Protein AF-A0A0C9VH30-F1 (afdb_monomer)

Structure (mmCIF, N/CA/C/O backbone):
data_AF-A0A0C9VH30-F1
#
_entry.id   AF-A0A0C9VH30-F1
#
loop_
_atom_site.group_PDB
_atom_site.id
_atom_site.type_symbol
_atom_site.label_atom_id
_atom_site.label_alt_id
_atom_site.label_comp_id
_atom_site.label_asym_id
_atom_site.label_entity_id
_atom_site.label_seq_id
_atom_site.pdbx_PDB_ins_code
_atom_site.Cartn_x
_atom_site.Cartn_y
_atom_site.Cartn_z
_atom_site.occupancy
_atom_site.B_iso_or_equiv
_atom_site.auth_seq_id
_atom_site.auth_comp_id
_atom_site.auth_asym_id
_atom_site.auth_atom_id
_atom_site.pdbx_PDB_model_num
ATOM 1 N N . MET A 1 1 ? 19.431 3.770 -2.689 1.00 35.69 1 MET A N 1
ATOM 2 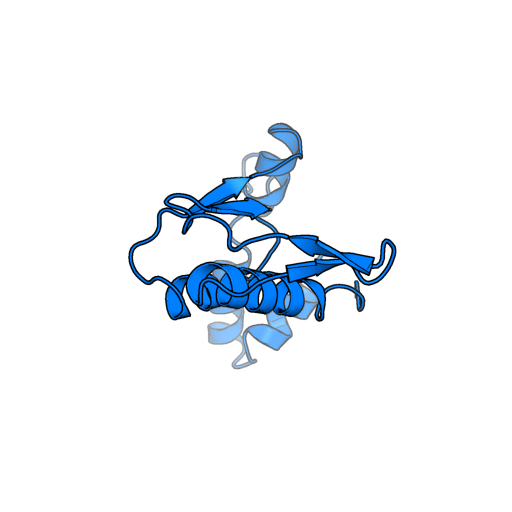C CA . MET A 1 1 ? 19.157 3.120 -1.386 1.00 35.69 1 MET A CA 1
ATOM 3 C C . MET A 1 1 ? 18.481 4.124 -0.465 1.00 35.69 1 MET A C 1
ATOM 5 O O . MET A 1 1 ? 19.148 5.017 0.031 1.00 35.69 1 MET A O 1
ATOM 9 N N . LEU A 1 2 ? 17.174 3.987 -0.237 1.00 32.28 2 LEU A N 1
ATOM 10 C CA . LEU A 1 2 ? 16.557 4.400 1.024 1.00 32.28 2 LEU A CA 1
ATOM 11 C C . LEU A 1 2 ? 16.408 3.118 1.847 1.00 32.28 2 LEU A C 1
ATOM 13 O O . LEU A 1 2 ? 15.387 2.439 1.788 1.00 32.28 2 LEU A O 1
ATOM 17 N N . GLU A 1 3 ? 17.464 2.745 2.569 1.00 30.95 3 GLU A N 1
ATOM 18 C CA . GLU A 1 3 ? 17.501 1.556 3.440 1.00 30.95 3 GLU A CA 1
ATOM 19 C C . GLU A 1 3 ? 16.593 1.669 4.686 1.00 30.95 3 GLU A C 1
ATOM 21 O O . GLU A 1 3 ? 16.586 0.783 5.532 1.00 30.95 3 GLU A O 1
ATOM 26 N N . GLY A 1 4 ? 15.759 2.711 4.794 1.00 30.88 4 GLY A N 1
ATOM 27 C CA . GLY A 1 4 ? 14.788 2.874 5.885 1.00 30.88 4 GLY A CA 1
ATOM 28 C C . GLY A 1 4 ? 13.400 2.262 5.638 1.00 30.88 4 GLY A C 1
ATOM 29 O O . GLY A 1 4 ? 12.584 2.215 6.556 1.00 30.88 4 GLY A O 1
ATOM 30 N N . ALA A 1 5 ? 13.091 1.805 4.419 1.00 39.38 5 ALA A N 1
ATOM 31 C CA . ALA A 1 5 ? 11.712 1.492 4.021 1.00 39.38 5 ALA A CA 1
ATOM 32 C C . ALA A 1 5 ? 11.291 0.019 4.186 1.00 39.38 5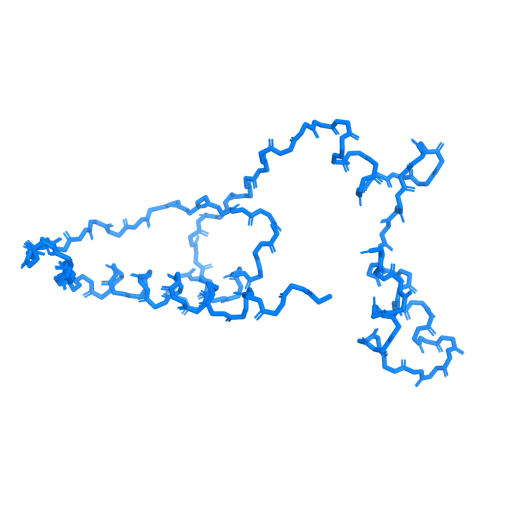 ALA A C 1
ATOM 34 O O . ALA A 1 5 ? 10.121 -0.295 3.998 1.00 39.38 5 ALA A O 1
ATOM 35 N N . THR A 1 6 ? 12.185 -0.901 4.559 1.00 47.22 6 THR A N 1
ATOM 36 C CA . THR A 1 6 ? 11.839 -2.334 4.684 1.00 47.22 6 THR A CA 1
ATOM 37 C C . THR A 1 6 ? 11.013 -2.654 5.937 1.00 47.22 6 THR A C 1
ATOM 39 O O . THR A 1 6 ? 10.293 -3.651 5.961 1.00 47.22 6 THR A O 1
ATOM 42 N N . GLY A 1 7 ? 11.057 -1.800 6.968 1.00 57.41 7 GLY A N 1
ATOM 43 C CA . GLY A 1 7 ? 10.292 -1.979 8.209 1.00 57.41 7 GLY A CA 1
ATOM 44 C C . GLY A 1 7 ? 8.869 -1.409 8.180 1.00 57.41 7 GLY A C 1
ATOM 45 O O . GLY A 1 7 ? 7.979 -1.961 8.830 1.00 57.41 7 GLY A O 1
ATOM 46 N N . MET A 1 8 ? 8.633 -0.333 7.418 1.00 60.53 8 MET A N 1
ATOM 47 C CA . MET A 1 8 ? 7.343 0.376 7.416 1.00 60.53 8 MET A CA 1
ATOM 48 C C . MET A 1 8 ? 6.179 -0.471 6.874 1.00 60.53 8 MET A C 1
ATOM 50 O O . MET A 1 8 ? 5.154 -0.538 7.557 1.00 60.53 8 MET A O 1
ATOM 54 N N . PRO A 1 9 ? 6.318 -1.191 5.738 1.00 75.88 9 PRO A N 1
ATOM 55 C CA . PRO A 1 9 ? 5.287 -2.108 5.259 1.00 75.88 9 PRO A CA 1
ATOM 56 C C . PRO A 1 9 ? 4.918 -3.148 6.316 1.00 75.88 9 PRO A C 1
ATOM 58 O O . PRO A 1 9 ? 3.745 -3.364 6.595 1.00 75.88 9 PRO A O 1
ATOM 61 N N . LYS A 1 10 ? 5.916 -3.740 6.981 1.00 81.81 10 LYS A N 1
ATOM 62 C CA . LYS A 1 10 ? 5.693 -4.783 7.987 1.00 81.81 10 LYS A CA 1
ATOM 63 C C . LYS A 1 10 ? 4.951 -4.260 9.217 1.00 81.81 10 LYS A C 1
ATOM 65 O O . LYS A 1 10 ? 4.033 -4.918 9.692 1.00 81.81 10 LYS A O 1
ATOM 70 N N . ALA A 1 11 ? 5.326 -3.088 9.727 1.00 83.69 11 ALA A N 1
ATOM 71 C CA . ALA A 1 11 ? 4.647 -2.485 10.873 1.00 83.69 11 ALA A CA 1
ATOM 72 C C . ALA A 1 11 ? 3.174 -2.173 10.562 1.00 83.69 11 ALA A C 1
ATOM 74 O O . ALA A 1 11 ? 2.308 -2.442 11.393 1.00 83.69 11 ALA A O 1
ATOM 75 N N . LEU A 1 12 ? 2.891 -1.670 9.355 1.00 85.19 12 LEU A N 1
ATOM 76 C CA . LEU A 1 12 ? 1.530 -1.390 8.900 1.00 85.19 12 LEU A CA 1
ATOM 77 C C . LEU A 1 12 ? 0.701 -2.671 8.784 1.00 85.19 12 LEU A C 1
ATOM 79 O O . LEU A 1 12 ? -0.413 -2.716 9.299 1.00 85.19 12 LEU A O 1
ATOM 83 N N . ILE A 1 13 ? 1.251 -3.717 8.161 1.00 90.00 13 ILE A N 1
ATOM 84 C CA . ILE A 1 13 ? 0.573 -5.014 8.036 1.00 90.00 13 ILE A CA 1
ATOM 85 C C . ILE A 1 13 ? 0.291 -5.618 9.413 1.00 90.00 13 ILE A C 1
ATOM 87 O O . ILE A 1 13 ? -0.844 -5.995 9.683 1.00 90.00 13 ILE A O 1
ATOM 91 N N . ASN A 1 14 ? 1.269 -5.622 10.321 1.00 89.06 14 ASN A N 1
ATOM 92 C CA . ASN A 1 14 ? 1.071 -6.126 11.682 1.00 89.06 14 ASN A CA 1
ATOM 93 C C . ASN A 1 14 ? -0.025 -5.350 12.428 1.00 89.06 14 ASN A C 1
ATOM 95 O O . ASN A 1 14 ? -0.847 -5.937 13.125 1.00 89.06 14 ASN A O 1
ATOM 99 N N . PHE A 1 15 ? -0.043 -4.023 12.288 1.00 88.50 15 PHE A N 1
ATOM 100 C CA . PHE A 1 15 ? -1.066 -3.202 12.924 1.00 88.50 15 PHE A CA 1
ATOM 101 C C . PHE A 1 15 ? -2.457 -3.469 12.337 1.00 88.50 15 PHE A C 1
ATOM 103 O O . PHE A 1 15 ? -3.433 -3.582 13.080 1.00 88.50 15 PHE A O 1
ATOM 110 N N . LEU A 1 16 ? -2.546 -3.636 11.015 1.00 91.56 16 LEU A N 1
ATOM 111 C CA . LEU A 1 16 ? -3.781 -4.022 10.343 1.00 91.56 16 LEU A CA 1
ATOM 112 C C . LEU A 1 16 ? -4.273 -5.393 10.827 1.00 91.56 16 LEU A C 1
ATOM 114 O O . LEU A 1 16 ? -5.460 -5.535 11.113 1.00 91.56 16 LEU A O 1
ATOM 118 N N . GLU A 1 17 ? -3.383 -6.376 10.993 1.00 92.31 17 GLU A N 1
ATOM 119 C CA . GLU A 1 17 ? -3.739 -7.673 11.579 1.00 92.31 17 GLU A CA 1
ATOM 120 C C . GLU A 1 17 ? -4.358 -7.522 12.970 1.00 92.31 17 GLU A C 1
ATOM 122 O O . GLU A 1 17 ? -5.399 -8.123 13.231 1.00 92.31 17 GLU A O 1
ATOM 127 N N . SER A 1 18 ? -3.770 -6.700 13.846 1.00 91.44 18 SER A N 1
ATOM 128 C CA . SER A 1 18 ? -4.326 -6.443 15.182 1.00 91.44 18 SER A CA 1
ATOM 129 C C . SER A 1 18 ? -5.728 -5.833 15.124 1.00 91.44 18 SER A C 1
ATOM 131 O O . SER A 1 18 ? -6.606 -6.235 15.888 1.00 91.44 18 SER A O 1
ATOM 133 N N . ILE A 1 19 ? -5.987 -4.919 14.180 1.00 92.88 19 ILE A N 1
ATOM 134 C CA . ILE A 1 19 ? -7.340 -4.383 13.961 1.00 92.88 19 ILE A CA 1
ATOM 135 C C . ILE A 1 19 ? -8.296 -5.510 13.542 1.00 92.88 19 ILE A C 1
ATOM 137 O O . ILE A 1 19 ? -9.390 -5.633 14.091 1.00 92.88 19 ILE A O 1
ATOM 141 N N . TYR A 1 20 ? -7.900 -6.382 12.613 1.00 93.31 20 TYR A N 1
ATOM 142 C CA . TYR A 1 20 ? -8.752 -7.485 12.147 1.00 93.31 20 TYR A CA 1
ATOM 143 C C . TYR A 1 20 ? -9.010 -8.561 13.205 1.00 93.31 20 TYR A C 1
ATOM 145 O O . TYR A 1 20 ? -10.115 -9.113 13.250 1.00 93.31 20 TYR A O 1
ATOM 153 N N . ARG A 1 21 ? -8.030 -8.826 14.074 1.00 93.75 21 ARG A N 1
ATOM 154 C CA . ARG A 1 21 ? -8.169 -9.698 15.251 1.00 93.75 21 ARG A CA 1
ATOM 155 C C . ARG A 1 21 ? -9.038 -9.079 16.348 1.00 93.75 21 ARG A C 1
ATOM 157 O O . ARG A 1 21 ? -9.481 -9.810 17.226 1.00 93.75 21 ARG A O 1
ATOM 164 N N . GLN A 1 22 ? -9.355 -7.783 16.238 1.00 94.44 22 GLN A N 1
ATOM 165 C CA . GLN A 1 22 ? -10.068 -7.004 17.254 1.00 94.44 22 GLN A CA 1
ATOM 166 C C . GLN A 1 22 ? -9.293 -6.961 18.578 1.00 94.44 22 GLN A C 1
ATOM 168 O O . GLN A 1 22 ? -9.868 -7.063 19.661 1.00 94.44 22 GLN A O 1
ATOM 173 N N . ASP A 1 23 ? -7.975 -6.795 18.482 1.00 93.12 23 ASP A N 1
ATOM 174 C CA . ASP A 1 23 ? -7.105 -6.680 19.643 1.00 93.12 23 ASP A CA 1
ATOM 175 C C . ASP A 1 23 ? -7.210 -5.287 20.282 1.00 93.12 23 ASP A C 1
ATOM 177 O O . ASP A 1 23 ? -7.448 -4.272 19.622 1.00 93.12 23 ASP A O 1
ATOM 181 N N . ASN A 1 24 ? -6.947 -5.224 21.587 1.00 92.75 24 ASN A N 1
ATOM 182 C CA . ASN A 1 24 ? -6.665 -3.962 22.261 1.00 92.75 24 ASN A CA 1
ATOM 183 C C . ASN A 1 24 ? -5.272 -3.457 21.866 1.00 92.75 24 ASN A C 1
ATOM 185 O O . ASN A 1 24 ? -4.296 -4.205 21.914 1.00 92.75 24 ASN A O 1
ATOM 189 N N . VAL A 1 25 ? -5.152 -2.164 21.564 1.00 88.69 25 VAL A N 1
ATOM 190 C CA . VAL A 1 25 ? -3.874 -1.552 21.167 1.00 88.69 25 VAL A CA 1
ATOM 191 C C . VAL A 1 25 ? -3.354 -0.666 22.291 1.00 88.69 25 VAL A C 1
ATOM 193 O O . VAL A 1 25 ? -4.034 0.265 22.719 1.00 88.69 25 VAL A O 1
ATOM 196 N N . LYS A 1 26 ? -2.125 -0.904 22.759 1.00 89.38 26 LYS A N 1
ATOM 197 C CA . LYS A 1 26 ? -1.477 -0.061 23.774 1.00 89.38 26 LYS A CA 1
ATOM 198 C C . LYS A 1 26 ? -0.502 0.920 23.130 1.00 89.38 26 LYS A C 1
ATOM 200 O O . LYS A 1 26 ? 0.456 0.513 22.479 1.00 89.38 26 LYS A O 1
ATOM 205 N N . CYS A 1 27 ? -0.699 2.215 23.367 1.00 87.50 27 CYS A N 1
ATOM 206 C CA . CYS A 1 27 ? 0.306 3.215 23.030 1.00 87.50 27 CYS A CA 1
ATOM 207 C C . CYS A 1 27 ? 1.471 3.109 24.014 1.00 87.50 27 CYS A C 1
ATOM 209 O O . CYS A 1 27 ? 1.300 3.310 25.216 1.00 87.50 27 CYS A O 1
ATOM 211 N N . LEU A 1 28 ? 2.662 2.805 23.498 1.00 88.94 28 LEU A N 1
ATOM 212 C CA . LEU A 1 28 ? 3.862 2.646 24.322 1.00 88.94 28 LEU A CA 1
ATOM 213 C C . LEU A 1 28 ? 4.327 3.968 24.949 1.00 88.94 28 LEU A C 1
ATOM 215 O O . LEU A 1 28 ? 4.905 3.946 26.028 1.00 88.94 28 LEU A O 1
ATOM 219 N N . VAL A 1 29 ? 4.039 5.106 24.308 1.00 93.56 29 VAL A N 1
ATOM 220 C CA . VAL A 1 29 ? 4.446 6.435 24.791 1.00 93.56 29 VAL A CA 1
ATOM 221 C C . VAL A 1 29 ? 3.549 6.916 25.932 1.00 93.56 29 VAL A C 1
ATOM 223 O O . VAL A 1 29 ? 4.046 7.342 26.967 1.00 93.56 29 VAL A O 1
ATOM 226 N N . SER A 1 30 ? 2.224 6.846 25.766 1.00 95.56 30 SER A N 1
ATOM 227 C CA . SER A 1 30 ? 1.274 7.350 26.771 1.00 95.56 30 SER A CA 1
ATOM 228 C C . SER A 1 30 ? 0.804 6.291 27.769 1.00 95.56 30 SER A C 1
ATOM 230 O O . SER A 1 30 ? 0.112 6.617 28.729 1.00 95.56 30 SER A O 1
ATOM 232 N N . GLY A 1 31 ? 1.091 5.011 27.519 1.00 95.12 31 GLY A N 1
ATOM 233 C CA . GLY A 1 31 ? 0.579 3.880 28.295 1.00 95.12 31 GLY A CA 1
ATOM 234 C C . GLY A 1 31 ? -0.914 3.592 28.090 1.00 95.12 31 GLY A C 1
ATOM 235 O O . GLY A 1 31 ? -1.407 2.578 28.590 1.00 95.12 31 GLY A O 1
ATOM 236 N N . LYS A 1 32 ? -1.638 4.442 27.348 1.00 95.69 32 LYS A N 1
ATOM 237 C CA . LYS A 1 32 ? -3.079 4.303 27.121 1.00 95.69 32 LYS A CA 1
ATOM 238 C C . LYS A 1 32 ? -3.376 3.055 26.295 1.00 95.69 32 LYS A C 1
ATOM 240 O O . LYS A 1 32 ? -2.738 2.814 25.272 1.00 95.69 32 LYS A O 1
ATOM 245 N N . THR A 1 33 ? -4.386 2.304 26.726 1.00 94.56 33 THR A N 1
ATOM 246 C CA . THR A 1 33 ? -4.931 1.174 25.969 1.00 94.56 33 THR A CA 1
ATOM 247 C C . THR A 1 33 ? -6.205 1.617 25.263 1.00 94.56 33 THR A C 1
ATOM 249 O O . THR A 1 33 ? -7.107 2.177 25.887 1.00 94.56 33 THR A O 1
ATOM 252 N N . PHE A 1 34 ? -6.250 1.408 23.956 1.00 90.94 34 PHE A N 1
ATOM 253 C CA . PHE A 1 34 ? -7.401 1.659 23.107 1.00 90.94 34 PHE A CA 1
ATOM 254 C C . PHE A 1 34 ? -8.193 0.365 22.949 1.00 90.94 34 PHE A C 1
ATOM 256 O O .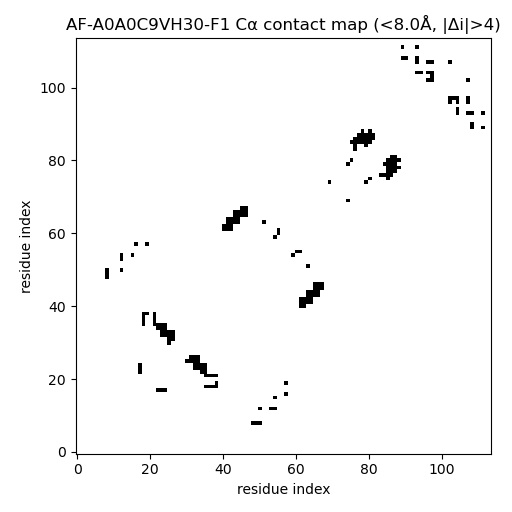 PHE A 1 34 ? -7.604 -0.705 22.783 1.00 90.94 34 PHE A O 1
ATOM 263 N N . GLN A 1 35 ? -9.518 0.493 23.013 1.00 94.44 35 GLN A N 1
ATOM 264 C CA . GLN A 1 35 ? -10.440 -0.599 22.709 1.00 94.44 35 GLN A CA 1
ATOM 265 C C . GLN A 1 35 ? -10.314 -1.011 21.236 1.00 94.44 35 GLN A C 1
ATOM 267 O O . GLN A 1 35 ? -9.823 -0.204 20.434 1.00 94.44 35 GLN A O 1
ATOM 272 N N . PRO A 1 36 ? -10.774 -2.218 20.866 1.00 93.75 36 PRO A N 1
ATOM 273 C CA . PRO A 1 36 ? -10.680 -2.697 19.499 1.00 93.75 36 PRO A CA 1
ATOM 274 C C . PRO A 1 36 ? -11.366 -1.736 18.535 1.00 93.75 36 PRO A C 1
ATOM 276 O O . PRO A 1 36 ? -12.452 -1.216 18.807 1.00 93.75 36 PRO A O 1
ATOM 279 N N . TRP A 1 37 ? -10.714 -1.477 17.409 1.00 90.50 37 TRP A N 1
ATOM 280 C CA . TRP A 1 37 ? -11.286 -0.637 16.365 1.00 90.50 37 TRP A CA 1
ATOM 281 C C . TRP A 1 37 ? -12.182 -1.458 15.446 1.00 90.50 37 TRP A C 1
ATOM 283 O O . TRP A 1 37 ? -11.881 -2.627 15.204 1.00 90.50 37 TRP A O 1
ATOM 293 N N . PRO A 1 38 ? -13.248 -0.866 14.881 1.00 92.31 38 PRO A N 1
ATOM 294 C CA . PRO A 1 38 ? -14.043 -1.537 13.865 1.00 92.31 38 PRO A CA 1
ATOM 295 C C . PRO A 1 38 ? -13.166 -2.012 12.706 1.00 92.31 38 PRO A C 1
ATOM 297 O O . PRO A 1 38 ? -12.219 -1.328 12.308 1.00 92.31 38 PRO A O 1
ATOM 300 N N . LYS A 1 39 ? -13.503 -3.173 12.141 1.00 94.00 39 LYS A N 1
ATOM 301 C CA . LYS A 1 39 ? -12.835 -3.653 10.930 1.00 94.00 39 LYS A CA 1
ATOM 302 C C . LYS A 1 39 ? -13.025 -2.627 9.806 1.00 94.00 39 LYS A C 1
ATOM 304 O O . LYS A 1 39 ? -14.155 -2.173 9.597 1.00 94.00 39 LYS A O 1
ATOM 309 N N . PRO A 1 40 ? -11.955 -2.246 9.094 1.00 94.06 40 PRO A N 1
ATOM 310 C CA . PRO A 1 40 ? -12.070 -1.305 7.994 1.00 94.06 40 PRO A CA 1
ATOM 311 C C . PRO A 1 40 ? -12.860 -1.938 6.844 1.00 94.06 40 PRO A C 1
ATOM 313 O O . PRO A 1 40 ? -12.752 -3.131 6.591 1.00 94.06 40 PRO A O 1
ATOM 316 N N . ASN A 1 41 ? -13.623 -1.123 6.121 1.00 95.44 41 ASN A N 1
ATOM 317 C CA . ASN A 1 41 ? -14.268 -1.500 4.856 1.00 95.44 41 ASN A CA 1
ATOM 318 C C . ASN A 1 41 ? -13.517 -0.948 3.626 1.00 95.44 41 ASN A C 1
ATOM 320 O O . ASN A 1 41 ? -13.856 -1.260 2.485 1.00 95.44 41 ASN A O 1
ATOM 324 N N . LEU A 1 42 ? -12.499 -0.120 3.869 1.00 95.88 42 LEU A N 1
ATOM 325 C CA . LEU A 1 42 ? -11.693 0.577 2.882 1.00 95.88 42 LEU A CA 1
ATOM 326 C C . LEU A 1 42 ? -10.297 0.816 3.464 1.00 95.88 42 LEU A C 1
ATOM 328 O O . LEU A 1 42 ? -10.167 1.228 4.617 1.00 95.88 42 LEU A O 1
ATOM 332 N N . ILE A 1 43 ? -9.263 0.608 2.653 1.00 94.25 43 ILE A N 1
ATOM 333 C CA . ILE A 1 43 ? -7.888 1.000 2.968 1.00 94.25 43 ILE A CA 1
ATOM 334 C C . ILE A 1 43 ? -7.421 2.030 1.944 1.00 94.25 43 ILE A C 1
ATOM 336 O O . ILE A 1 43 ? -7.550 1.819 0.740 1.00 94.25 43 ILE A O 1
ATOM 340 N N . ILE A 1 44 ? -6.857 3.133 2.429 1.00 95.06 44 ILE A N 1
ATOM 341 C CA . ILE A 1 44 ? -6.189 4.144 1.608 1.00 95.06 44 ILE A CA 1
ATOM 342 C C . ILE A 1 44 ? -4.692 4.015 1.880 1.00 95.06 44 ILE A C 1
ATOM 344 O O . ILE A 1 44 ? -4.266 4.141 3.027 1.00 95.06 44 ILE A O 1
ATOM 348 N N . SER A 1 45 ? -3.906 3.729 0.845 1.00 91.50 45 SER A N 1
ATOM 349 C CA . SER A 1 45 ? -2.457 3.534 0.956 1.00 91.50 45 SER A CA 1
ATOM 350 C C . SER A 1 45 ? -1.709 4.481 0.049 1.00 91.50 45 SER A C 1
ATOM 352 O O . SER A 1 45 ? -2.126 4.703 -1.080 1.00 91.50 45 SER A O 1
ATOM 354 N N . ASP A 1 46 ? -0.550 4.942 0.500 1.00 89.38 46 ASP A N 1
ATOM 355 C CA . ASP A 1 46 ? 0.412 5.586 -0.383 1.00 89.38 46 ASP A CA 1
ATOM 356 C C . ASP A 1 46 ? 0.804 4.643 -1.543 1.00 89.38 46 ASP A C 1
ATOM 358 O O . ASP A 1 46 ? 1.038 3.448 -1.322 1.00 89.38 46 ASP A O 1
A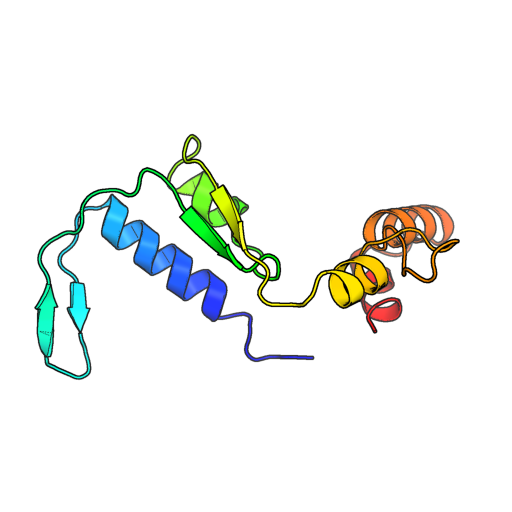TOM 362 N N . ILE A 1 47 ? 0.827 5.168 -2.774 1.00 86.94 47 ILE A N 1
ATOM 363 C CA . ILE A 1 47 ? 1.125 4.400 -3.996 1.00 86.94 47 ILE A CA 1
ATOM 364 C C . ILE A 1 47 ? 2.562 3.866 -4.058 1.00 86.94 47 ILE A C 1
ATOM 366 O O . ILE A 1 47 ? 2.837 2.957 -4.838 1.00 86.94 47 ILE A O 1
ATOM 370 N N . PHE A 1 48 ? 3.477 4.400 -3.250 1.00 84.06 48 PHE A N 1
ATOM 371 C CA . PHE A 1 48 ? 4.867 3.953 -3.196 1.00 84.06 48 PHE A CA 1
ATOM 372 C C . PHE A 1 48 ? 5.092 2.773 -2.241 1.00 84.06 48 PHE A C 1
ATOM 374 O O . PHE A 1 48 ? 6.209 2.259 -2.151 1.00 84.06 48 PHE A O 1
ATOM 381 N N . LEU A 1 49 ? 4.058 2.327 -1.519 1.00 85.88 49 LEU A N 1
ATOM 382 C CA . LEU A 1 49 ? 4.151 1.204 -0.590 1.00 85.88 49 LEU A CA 1
ATOM 383 C C . LEU A 1 49 ? 3.767 -0.120 -1.261 1.00 85.88 49 LEU A C 1
ATOM 385 O O . LEU A 1 49 ? 2.631 -0.317 -1.693 1.00 85.88 49 LEU A O 1
ATOM 389 N N . ASP A 1 50 ? 4.685 -1.087 -1.238 1.00 85.50 50 ASP A N 1
ATOM 390 C CA . ASP A 1 50 ? 4.402 -2.473 -1.631 1.00 85.50 50 ASP A CA 1
ATOM 391 C C . ASP A 1 50 ? 3.707 -3.234 -0.487 1.00 85.50 50 ASP A C 1
ATOM 393 O O . ASP A 1 50 ? 4.314 -4.024 0.237 1.00 85.50 50 ASP A O 1
ATOM 397 N N . ILE A 1 51 ? 2.424 -2.926 -0.263 1.00 89.06 51 ILE A N 1
ATOM 398 C CA . ILE A 1 51 ? 1.618 -3.517 0.824 1.00 89.06 51 ILE A CA 1
ATOM 399 C C . ILE A 1 51 ? 0.372 -4.262 0.343 1.00 89.06 51 ILE A C 1
ATOM 401 O O . ILE A 1 51 ? -0.295 -4.921 1.140 1.00 89.06 51 ILE A O 1
ATOM 405 N N . ILE A 1 52 ? 0.057 -4.204 -0.953 1.00 90.31 52 ILE A N 1
ATOM 406 C CA . ILE A 1 52 ? -1.186 -4.761 -1.509 1.00 90.31 52 ILE A CA 1
ATOM 407 C C . ILE A 1 52 ? -1.311 -6.257 -1.211 1.00 90.31 52 ILE A C 1
ATOM 409 O O . ILE A 1 52 ? -2.357 -6.704 -0.744 1.00 90.31 52 ILE A O 1
ATOM 413 N N . LYS A 1 53 ? -0.237 -7.030 -1.422 1.00 90.44 53 LYS A N 1
ATOM 414 C CA . LYS A 1 53 ? -0.230 -8.474 -1.135 1.00 90.44 53 LYS A CA 1
ATOM 415 C C . LYS A 1 53 ? -0.463 -8.765 0.349 1.00 90.44 53 LYS A C 1
ATOM 417 O O . LYS A 1 53 ? -1.241 -9.657 0.666 1.00 90.44 53 LYS A O 1
ATOM 422 N N . GLY A 1 54 ? 0.161 -7.990 1.239 1.00 91.25 54 GLY A N 1
ATOM 423 C CA . GLY A 1 54 ? -0.001 -8.142 2.687 1.00 91.25 54 GLY A CA 1
ATOM 424 C C . GLY A 1 54 ? -1.422 -7.823 3.153 1.00 91.25 54 GLY A C 1
ATOM 425 O O . GLY A 1 54 ? -2.015 -8.583 3.913 1.00 91.25 54 GLY A O 1
ATOM 426 N N . ILE A 1 55 ? -2.019 -6.749 2.633 1.00 93.81 55 ILE A N 1
ATOM 427 C CA . ILE A 1 55 ? -3.420 -6.414 2.916 1.00 93.81 55 ILE A CA 1
ATOM 428 C C . ILE A 1 55 ? -4.344 -7.537 2.431 1.00 93.81 55 ILE A C 1
ATOM 430 O O . ILE A 1 55 ? -5.206 -7.991 3.178 1.00 93.81 55 ILE A O 1
ATOM 434 N N . ARG A 1 56 ? -4.139 -8.024 1.201 1.00 94.12 56 ARG A N 1
ATOM 435 C CA . ARG A 1 56 ? -4.969 -9.082 0.606 1.00 94.12 56 ARG A CA 1
ATOM 436 C C . ARG A 1 56 ? -4.834 -10.430 1.308 1.00 94.12 56 ARG A C 1
ATOM 438 O O . ARG A 1 56 ? -5.779 -11.210 1.262 1.00 94.12 56 ARG A O 1
ATOM 445 N N . SER A 1 57 ? -3.708 -10.709 1.970 1.00 94.81 57 SER A N 1
ATOM 446 C CA . SER A 1 57 ? -3.596 -11.896 2.827 1.00 94.81 57 SER A CA 1
ATOM 447 C C . SER A 1 57 ? -4.414 -11.801 4.117 1.00 94.81 57 SER A C 1
ATOM 449 O O . SER A 1 57 ? -4.719 -12.837 4.699 1.00 94.81 57 SER A O 1
ATOM 451 N N . ILE A 1 58 ? -4.781 -10.591 4.555 1.00 94.75 58 ILE A N 1
ATOM 452 C CA . ILE A 1 58 ? -5.614 -10.360 5.746 1.00 94.75 58 ILE A CA 1
ATOM 453 C C . ILE A 1 58 ? -7.095 -10.334 5.362 1.00 94.75 58 ILE A C 1
ATOM 455 O O . ILE A 1 58 ? -7.898 -11.055 5.951 1.00 94.75 58 ILE A O 1
ATOM 459 N N . ASP A 1 59 ? -7.447 -9.520 4.365 1.00 95.31 59 ASP A N 1
ATOM 460 C CA . ASP A 1 59 ? -8.787 -9.464 3.784 1.00 95.31 59 ASP A CA 1
ATOM 461 C C . ASP A 1 59 ? -8.685 -9.481 2.251 1.00 95.31 59 ASP A C 1
ATOM 463 O O . ASP A 1 59 ? -8.300 -8.483 1.630 1.00 95.31 59 ASP A O 1
ATOM 467 N N . PRO A 1 60 ? -9.037 -10.603 1.603 1.00 95.50 60 PRO A N 1
ATOM 468 C CA . PRO A 1 60 ? -8.937 -10.726 0.157 1.00 95.50 60 PRO A CA 1
ATOM 469 C C . PRO A 1 60 ? -9.986 -9.894 -0.585 1.00 95.50 60 PRO A C 1
ATOM 471 O O . PRO A 1 60 ? -9.828 -9.676 -1.784 1.00 95.50 60 PRO A O 1
ATOM 474 N N . THR A 1 61 ? -11.024 -9.393 0.087 1.00 95.94 61 THR A N 1
ATOM 475 C CA . THR A 1 61 ? -12.166 -8.694 -0.521 1.00 95.94 61 THR A CA 1
ATOM 476 C C . THR A 1 61 ? -12.169 -7.184 -0.298 1.00 95.94 61 THR A C 1
ATOM 478 O O . THR A 1 61 ? -12.854 -6.477 -1.033 1.00 95.94 61 THR A O 1
ATOM 481 N N . ILE A 1 62 ? -11.363 -6.663 0.634 1.00 96.00 62 ILE A N 1
ATOM 482 C CA . ILE A 1 62 ? -11.361 -5.232 0.969 1.00 96.00 62 ILE A CA 1
ATOM 483 C C . ILE A 1 62 ? -11.033 -4.329 -0.229 1.00 96.00 62 ILE A C 1
ATOM 485 O O . ILE A 1 62 ? -10.195 -4.644 -1.081 1.00 96.00 62 ILE A O 1
ATOM 489 N N . THR A 1 63 ? -11.675 -3.166 -0.292 1.00 97.25 63 THR A N 1
ATOM 490 C CA . THR A 1 63 ? -11.329 -2.126 -1.265 1.00 97.25 63 THR A CA 1
ATOM 491 C C . THR A 1 63 ? -10.030 -1.443 -0.848 1.00 97.25 63 THR A C 1
ATOM 493 O O . THR A 1 63 ? -9.887 -1.017 0.299 1.00 97.25 63 THR A O 1
ATOM 496 N N . ILE A 1 64 ? -9.090 -1.308 -1.787 1.00 95.62 64 ILE A N 1
ATOM 497 C CA . ILE A 1 64 ? -7.819 -0.609 -1.571 1.00 95.62 64 ILE A CA 1
ATOM 498 C C . ILE A 1 64 ? -7.726 0.530 -2.583 1.00 95.62 64 ILE A C 1
ATOM 500 O O . ILE A 1 64 ? -7.773 0.284 -3.787 1.00 95.62 64 ILE A O 1
ATOM 504 N N . LEU A 1 65 ? -7.602 1.762 -2.097 1.00 96.19 65 LEU A N 1
ATOM 505 C CA . LEU A 1 65 ? -7.393 2.953 -2.915 1.00 96.19 65 LEU A CA 1
ATOM 506 C C . LEU A 1 65 ? -5.958 3.450 -2.754 1.00 96.19 65 LEU A C 1
ATOM 508 O O . LEU A 1 65 ? -5.450 3.576 -1.639 1.00 96.19 65 LEU A O 1
ATOM 512 N N . GLY A 1 66 ? -5.318 3.743 -3.884 1.00 91.81 66 GLY A N 1
ATOM 513 C CA . GLY A 1 66 ? -4.016 4.396 -3.919 1.00 91.81 66 GLY A CA 1
ATOM 514 C C . GLY A 1 66 ? -4.157 5.894 -3.663 1.00 91.81 66 GLY A C 1
ATOM 515 O O . GLY A 1 66 ? -5.012 6.553 -4.251 1.00 91.81 66 GLY A O 1
ATOM 516 N N . TRP A 1 67 ? -3.304 6.430 -2.803 1.00 92.00 67 TRP A N 1
ATOM 517 C CA . TRP A 1 67 ? -3.176 7.845 -2.507 1.00 92.00 67 TRP A CA 1
ATOM 518 C C . TRP A 1 67 ? -1.813 8.347 -2.960 1.00 92.00 67 TRP A C 1
ATOM 520 O O . TRP A 1 67 ? -0.784 7.731 -2.690 1.00 92.00 67 TRP A O 1
ATOM 530 N N . ASN A 1 68 ? -1.813 9.487 -3.640 1.00 88.31 68 ASN A N 1
ATOM 531 C CA . ASN A 1 68 ? -0.603 10.151 -4.081 1.00 88.31 68 ASN A CA 1
ATOM 532 C C . ASN A 1 68 ? -0.667 11.618 -3.663 1.00 88.31 68 ASN A C 1
ATOM 534 O O . ASN A 1 68 ? -1.573 12.346 -4.060 1.00 88.31 68 ASN A O 1
ATOM 538 N N . THR A 1 69 ? 0.294 12.041 -2.846 1.00 88.31 69 THR A N 1
ATOM 539 C CA . THR A 1 69 ? 0.417 13.434 -2.393 1.00 88.31 69 THR A CA 1
ATOM 540 C C . THR A 1 69 ? 1.122 14.324 -3.412 1.00 88.31 69 THR A C 1
ATOM 542 O O . THR A 1 69 ? 1.079 15.548 -3.291 1.00 88.31 69 THR A O 1
ATOM 545 N N . THR A 1 70 ? 1.791 13.734 -4.406 1.00 86.69 70 THR A N 1
ATOM 546 C CA . THR A 1 70 ? 2.515 14.489 -5.429 1.00 86.69 70 THR A CA 1
ATOM 547 C C . THR A 1 70 ? 1.552 15.147 -6.410 1.00 86.69 70 THR A C 1
ATOM 549 O O . THR A 1 70 ? 0.425 14.699 -6.621 1.00 86.69 70 THR A O 1
ATOM 552 N N . ASN A 1 71 ? 1.995 16.245 -7.023 1.00 88.50 71 ASN A N 1
ATOM 553 C CA . ASN A 1 71 ? 1.187 16.909 -8.035 1.00 88.50 71 ASN A CA 1
ATOM 554 C C . ASN A 1 71 ? 1.036 16.026 -9.293 1.00 88.50 71 ASN A C 1
ATOM 556 O O . ASN A 1 71 ? 1.852 15.147 -9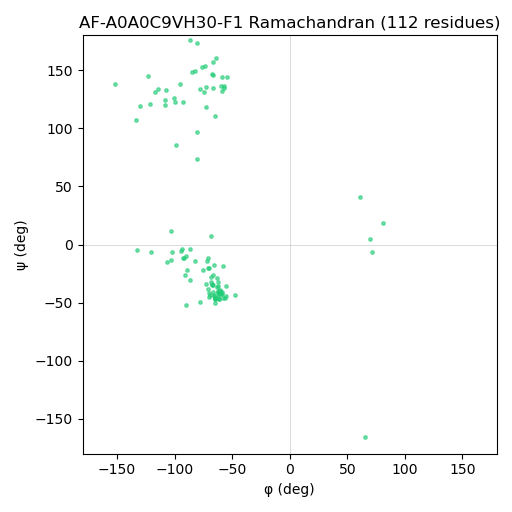.595 1.00 88.50 71 ASN A O 1
ATOM 560 N N . ASN A 1 72 ? -0.018 16.288 -10.066 1.00 87.44 72 ASN A N 1
ATOM 561 C CA . ASN A 1 72 ? -0.312 15.493 -11.258 1.00 87.44 72 ASN A CA 1
ATOM 562 C C . ASN A 1 72 ? 0.803 15.589 -12.309 1.00 87.44 72 ASN A C 1
ATOM 564 O O . ASN A 1 72 ? 1.066 14.615 -13.008 1.00 87.44 72 ASN A O 1
ATOM 568 N N . SER A 1 73 ? 1.491 16.732 -12.414 1.00 88.19 73 SER A N 1
ATOM 569 C CA . SER A 1 73 ? 2.574 16.896 -13.389 1.00 88.19 73 SER A CA 1
ATOM 570 C C . SER A 1 73 ? 3.789 16.023 -13.067 1.00 88.19 73 SER A C 1
ATOM 572 O O . SER A 1 73 ? 4.411 15.499 -13.986 1.00 88.19 73 SER A O 1
ATOM 574 N N . PHE A 1 74 ? 4.102 15.808 -11.790 1.00 87.12 74 PHE A N 1
ATOM 575 C CA . PHE A 1 74 ? 5.120 14.860 -11.348 1.00 87.12 74 PHE A CA 1
ATOM 576 C C . PHE A 1 74 ? 4.713 13.428 -11.695 1.00 87.12 74 PHE A C 1
ATOM 578 O O . PHE A 1 74 ? 5.493 12.697 -12.298 1.00 87.12 74 PHE A O 1
ATOM 585 N N . SER A 1 75 ? 3.463 13.061 -11.407 1.00 84.69 75 SER A N 1
ATOM 586 C CA . SER A 1 75 ? 2.932 11.729 -11.721 1.00 84.69 75 SER A CA 1
ATOM 587 C C . SER A 1 75 ? 3.002 11.421 -13.219 1.00 84.69 75 SER A C 1
ATOM 589 O O . SER A 1 75 ? 3.402 10.328 -13.606 1.00 84.69 75 SER A O 1
ATOM 591 N N . LEU A 1 76 ? 2.688 12.399 -14.074 1.00 86.12 76 LEU A N 1
ATOM 592 C CA . LEU A 1 76 ? 2.797 12.258 -15.528 1.00 86.12 76 LEU A CA 1
ATOM 593 C C . LEU A 1 76 ? 4.247 12.116 -16.003 1.00 86.12 76 LEU A C 1
ATOM 595 O O . LEU A 1 76 ? 4.505 11.368 -16.935 1.00 86.12 76 LEU A O 1
ATOM 599 N N . ARG A 1 77 ? 5.215 12.779 -15.365 1.00 87.12 77 ARG A N 1
ATOM 600 C CA . ARG A 1 77 ? 6.635 12.582 -15.707 1.00 87.12 77 ARG A CA 1
ATOM 601 C C . ARG A 1 77 ? 7.155 11.225 -15.231 1.00 87.12 77 ARG A C 1
ATOM 603 O O . ARG A 1 77 ? 7.992 10.623 -15.889 1.00 87.12 77 ARG A O 1
ATOM 610 N N . MET A 1 78 ? 6.657 10.733 -14.101 1.00 84.19 78 MET A N 1
ATOM 611 C CA . MET A 1 78 ? 7.157 9.499 -13.495 1.00 84.19 78 MET A CA 1
ATOM 612 C C . MET A 1 78 ? 6.450 8.231 -13.990 1.00 84.19 78 MET A C 1
ATOM 614 O O . MET A 1 78 ? 7.013 7.150 -13.893 1.00 84.19 78 MET A O 1
ATOM 618 N N . PHE A 1 79 ? 5.235 8.343 -14.523 1.00 83.31 79 PHE A N 1
ATOM 619 C CA . PHE A 1 79 ? 4.460 7.191 -15.000 1.00 83.31 79 PHE A CA 1
ATOM 620 C C . PHE A 1 79 ? 3.837 7.395 -16.385 1.00 83.31 79 PHE A C 1
ATOM 622 O O . PHE A 1 79 ? 3.186 6.495 -16.909 1.00 83.31 79 PHE A O 1
ATOM 629 N N . GLY A 1 80 ? 3.968 8.584 -16.972 1.00 86.94 80 GLY A N 1
ATOM 630 C CA . GLY A 1 80 ? 3.401 8.886 -18.281 1.00 86.94 80 GLY A CA 1
ATOM 631 C C . GLY A 1 80 ? 4.253 8.378 -19.439 1.00 86.94 80 GLY A C 1
ATOM 632 O O . GLY A 1 80 ? 5.369 7.883 -19.273 1.00 86.94 80 GLY A O 1
ATOM 633 N N . HIS A 1 81 ? 3.692 8.528 -20.635 1.0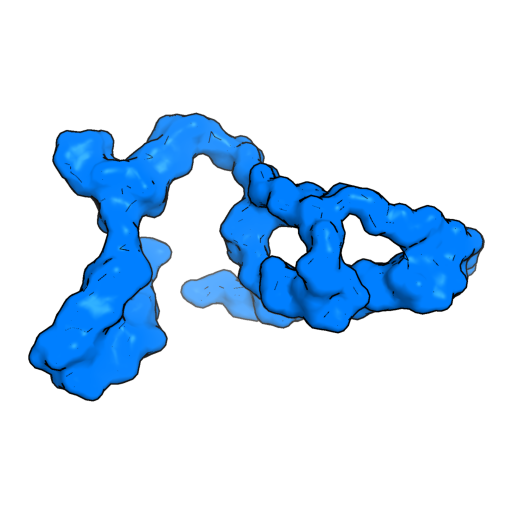0 88.88 81 HIS A N 1
ATOM 634 C CA . HIS A 1 81 ? 4.301 8.092 -21.885 1.00 88.88 81 HIS A CA 1
ATOM 635 C C . HIS A 1 81 ? 5.569 8.890 -22.220 1.00 88.88 81 HIS A C 1
ATOM 637 O O . HIS A 1 81 ? 5.638 10.095 -21.962 1.00 88.88 81 HIS A O 1
ATOM 643 N N . GLU A 1 82 ? 6.548 8.240 -22.848 1.00 89.19 82 GLU A N 1
ATOM 644 C CA . GLU A 1 82 ? 7.837 8.861 -23.188 1.00 89.19 82 GLU A CA 1
ATOM 645 C C . GLU A 1 82 ? 7.691 10.031 -24.160 1.00 89.19 82 GLU A C 1
ATOM 647 O O . GLU A 1 82 ? 8.285 11.085 -23.944 1.00 89.19 82 GLU A O 1
ATOM 652 N N . ASP A 1 83 ? 6.811 9.900 -25.155 1.00 89.69 83 ASP A N 1
ATOM 653 C CA . ASP A 1 83 ? 6.492 10.977 -26.108 1.00 89.69 83 ASP A CA 1
ATOM 654 C C . ASP A 1 83 ? 5.960 12.261 -25.444 1.00 89.69 83 ASP A C 1
ATOM 656 O O . ASP A 1 83 ? 5.984 13.334 -26.043 1.00 89.69 83 ASP A O 1
ATOM 660 N N . LEU A 1 84 ? 5.482 12.170 -24.198 1.00 87.19 84 LEU A N 1
ATOM 661 C CA . LEU A 1 84 ? 5.010 13.304 -23.399 1.00 87.19 84 LEU A CA 1
ATOM 662 C C . LEU A 1 84 ? 6.027 13.733 -22.324 1.00 87.19 84 LEU A C 1
ATOM 664 O O . LEU A 1 84 ? 5.700 14.526 -21.439 1.00 87.19 84 LEU A O 1
ATOM 668 N N . GLY A 1 85 ? 7.258 13.220 -22.390 1.00 85.44 85 GLY A N 1
ATOM 669 C CA . GLY A 1 85 ? 8.331 13.487 -21.432 1.00 85.44 85 GLY A CA 1
ATOM 670 C C . GLY A 1 85 ? 8.258 12.652 -20.151 1.00 85.44 85 GLY A C 1
ATOM 671 O O . GLY A 1 85 ? 8.837 13.053 -19.139 1.00 85.44 85 GLY A O 1
ATOM 672 N N . GLY A 1 86 ? 7.517 11.540 -20.170 1.00 89.50 86 GLY A N 1
ATOM 673 C CA . GLY A 1 86 ? 7.496 10.555 -19.092 1.00 89.50 86 GLY A CA 1
ATOM 674 C C . GLY A 1 86 ? 8.595 9.495 -19.217 1.00 89.50 86 GLY A C 1
ATOM 675 O O . GLY A 1 86 ? 9.339 9.463 -20.193 1.00 89.50 86 GLY A O 1
ATOM 676 N N . VAL A 1 87 ? 8.694 8.605 -18.229 1.00 86.81 87 VAL A N 1
ATOM 677 C CA . VAL A 1 87 ? 9.652 7.476 -18.235 1.00 86.81 87 VAL A CA 1
ATOM 678 C C . VAL A 1 87 ? 9.068 6.171 -18.795 1.00 86.81 87 VAL A C 1
ATOM 680 O O . VAL A 1 87 ? 9.795 5.187 -18.943 1.00 86.81 87 VAL A O 1
ATOM 683 N N . GLY A 1 88 ? 7.774 6.148 -19.131 1.00 86.50 88 GLY A N 1
ATOM 684 C CA . GLY A 1 88 ? 7.068 4.961 -19.616 1.00 86.50 88 GLY A CA 1
ATOM 685 C C . GLY A 1 88 ? 6.951 3.843 -18.573 1.00 86.50 88 GLY A C 1
ATOM 686 O O . GLY A 1 88 ? 7.179 4.041 -17.379 1.00 86.50 88 GLY A O 1
ATOM 687 N N . ASP A 1 89 ? 6.593 2.643 -19.032 1.00 87.00 89 ASP A N 1
ATOM 688 C CA . ASP A 1 89 ? 6.502 1.459 -18.174 1.00 87.00 89 ASP A CA 1
ATOM 689 C C . ASP A 1 89 ? 7.894 0.850 -17.938 1.00 87.00 89 ASP A C 1
ATOM 691 O O . ASP A 1 89 ? 8.431 0.099 -18.757 1.00 87.00 89 ASP A O 1
ATOM 695 N N . ILE A 1 90 ? 8.496 1.201 -16.801 1.00 83.75 90 ILE A N 1
ATOM 696 C CA . ILE A 1 90 ? 9.819 0.709 -16.394 1.00 83.75 90 ILE A CA 1
ATOM 697 C C . ILE A 1 90 ? 9.818 -0.816 -16.205 1.00 83.75 90 ILE A C 1
ATOM 699 O O . ILE A 1 90 ? 10.808 -1.467 -16.541 1.00 83.75 90 ILE A O 1
ATOM 703 N N . ALA A 1 91 ? 8.725 -1.399 -15.703 1.00 83.50 91 ALA A N 1
ATOM 704 C CA . ALA A 1 91 ? 8.650 -2.836 -15.457 1.00 83.50 91 ALA A CA 1
ATOM 705 C C . ALA A 1 91 ? 8.620 -3.613 -16.779 1.00 83.50 91 ALA A C 1
ATOM 707 O O . ALA A 1 91 ? 9.363 -4.581 -16.945 1.00 83.50 91 ALA A O 1
ATOM 708 N N . ALA A 1 92 ? 7.834 -3.147 -17.752 1.00 86.56 92 ALA A N 1
ATOM 709 C CA . ALA A 1 92 ? 7.807 -3.731 -19.091 1.00 86.56 92 ALA A CA 1
ATOM 710 C C . ALA A 1 92 ? 9.181 -3.656 -19.778 1.00 86.56 92 ALA A C 1
ATOM 712 O O . ALA A 1 92 ? 9.622 -4.626 -20.398 1.00 86.56 92 ALA A O 1
ATOM 713 N N . LYS A 1 93 ? 9.899 -2.538 -19.621 1.00 87.25 93 LYS A N 1
ATOM 714 C CA . LYS A 1 93 ? 11.268 -2.392 -20.140 1.00 87.25 93 LYS A CA 1
ATOM 715 C C . LYS A 1 93 ? 12.240 -3.364 -19.482 1.00 87.25 93 LYS A C 1
ATOM 717 O O . LYS A 1 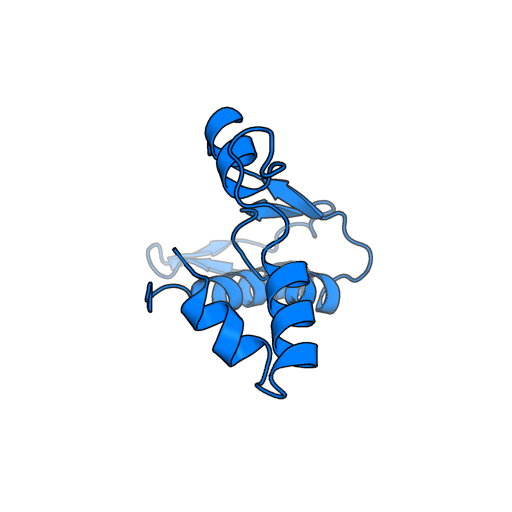93 ? 12.993 -4.031 -20.185 1.00 87.25 93 LYS A O 1
ATOM 722 N N . ALA A 1 94 ? 12.194 -3.485 -18.156 1.00 88.50 94 ALA A N 1
ATOM 723 C CA . ALA A 1 94 ? 13.058 -4.403 -17.423 1.00 88.50 94 ALA A CA 1
ATOM 724 C C . ALA A 1 94 ? 12.800 -5.871 -17.802 1.00 88.50 94 ALA A C 1
ATOM 726 O O . ALA A 1 94 ? 13.746 -6.653 -17.897 1.00 88.50 94 ALA A O 1
ATOM 727 N N . LEU A 1 95 ? 11.541 -6.240 -18.065 1.00 90.06 95 LEU A N 1
ATOM 728 C CA . LEU A 1 95 ? 11.172 -7.562 -18.578 1.00 90.06 95 LEU A CA 1
ATOM 729 C C . LEU A 1 95 ? 11.741 -7.807 -19.979 1.00 90.06 95 LEU A C 1
ATOM 731 O O . LEU A 1 95 ? 12.428 -8.803 -20.186 1.00 90.06 95 LEU A O 1
ATOM 735 N N . SER A 1 96 ? 11.535 -6.871 -20.907 1.00 90.25 96 SER A N 1
ATOM 736 C CA . SER A 1 96 ? 12.063 -6.964 -22.275 1.00 90.25 96 SER A CA 1
ATOM 737 C C . SER A 1 96 ? 13.594 -7.085 -22.298 1.00 90.25 96 SER A C 1
ATOM 739 O O . SER A 1 96 ? 14.166 -7.931 -22.989 1.00 90.25 96 SER A O 1
ATOM 741 N N . ASP A 1 97 ? 14.287 -6.303 -21.468 1.00 89.25 97 ASP A N 1
ATOM 742 C CA . ASP A 1 97 ? 15.740 -6.399 -21.339 1.00 89.25 97 ASP A CA 1
ATOM 743 C C . ASP A 1 97 ? 16.193 -7.705 -20.676 1.00 89.25 97 ASP A C 1
ATOM 745 O O . ASP A 1 97 ? 17.254 -8.234 -21.022 1.00 89.25 97 ASP A O 1
ATOM 749 N N . SER A 1 98 ? 15.403 -8.254 -19.751 1.00 92.06 98 SER A N 1
ATOM 750 C CA . SER A 1 98 ? 15.674 -9.551 -19.124 1.00 92.06 98 SER A CA 1
ATOM 751 C C . SER A 1 98 ? 15.608 -10.670 -20.153 1.00 92.06 98 SER A C 1
ATOM 753 O O . SER A 1 98 ? 16.545 -11.463 -20.250 1.00 92.06 98 SER A O 1
ATOM 755 N N . GLU A 1 99 ? 14.572 -10.673 -20.991 1.00 92.75 99 GLU A N 1
ATOM 756 C CA . GLU A 1 99 ? 14.416 -11.617 -22.100 1.00 92.75 99 GLU A CA 1
ATOM 757 C C . GLU A 1 99 ? 15.571 -11.509 -23.105 1.00 92.75 99 GLU A C 1
ATOM 759 O O . GLU A 1 99 ? 16.115 -12.521 -23.547 1.00 92.75 99 GLU A O 1
ATOM 764 N N . ARG A 1 100 ? 16.006 -10.284 -23.420 1.00 91.69 100 ARG A N 1
ATOM 765 C CA . ARG A 1 100 ? 17.099 -10.027 -24.369 1.00 91.69 100 ARG A CA 1
ATOM 766 C C . ARG A 1 100 ? 18.476 -10.433 -23.843 1.00 91.69 100 ARG A C 1
ATOM 768 O O . ARG A 1 100 ? 19.326 -10.867 -24.618 1.00 91.69 100 ARG A O 1
ATOM 775 N N . THR A 1 101 ? 18.743 -10.219 -22.556 1.00 91.12 101 THR A N 1
ATOM 776 C CA . THR A 1 101 ? 20.090 -10.374 -21.970 1.00 91.12 101 THR A CA 1
ATOM 777 C C . THR A 1 101 ? 20.274 -11.663 -21.177 1.00 91.12 101 THR A C 1
ATOM 779 O O . THR A 1 101 ? 21.404 -12.003 -20.830 1.00 91.12 101 THR A O 1
ATOM 782 N N . GLY A 1 102 ? 19.186 -12.365 -20.854 1.00 91.81 102 GLY A N 1
ATOM 783 C CA . GLY A 1 102 ? 19.188 -13.521 -19.958 1.00 91.81 102 GLY A CA 1
ATOM 784 C C . GLY A 1 102 ? 19.459 -13.170 -18.490 1.00 91.81 102 GLY A C 1
ATOM 785 O O . GLY A 1 102 ? 19.580 -14.069 -17.658 1.00 91.81 102 GLY A O 1
ATOM 786 N N . LYS A 1 103 ? 19.574 -11.880 -18.148 1.00 91.50 103 LYS A N 1
ATOM 787 C CA . LYS A 1 103 ? 19.811 -11.429 -16.773 1.00 91.50 103 LYS A CA 1
ATOM 788 C C . LYS A 1 103 ? 18.509 -11.380 -15.977 1.00 91.50 103 LYS A C 1
ATOM 790 O O . LYS A 1 1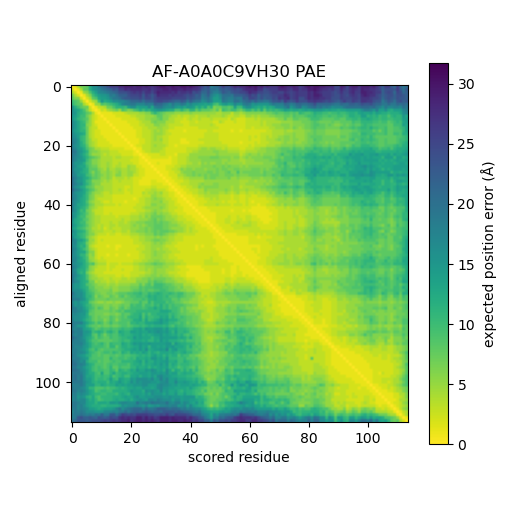03 ? 17.470 -11.069 -16.556 1.00 91.50 103 LYS A O 1
ATOM 795 N N . PRO A 1 104 ? 18.529 -11.610 -14.653 1.00 91.38 104 PRO A N 1
ATOM 796 C CA . PRO A 1 104 ? 17.333 -11.479 -13.825 1.00 91.38 104 PRO A CA 1
ATOM 797 C C . PRO A 1 104 ? 16.745 -10.061 -13.881 1.00 91.38 104 PRO A C 1
ATOM 799 O O . PRO A 1 104 ? 17.476 -9.085 -13.719 1.00 91.38 104 PRO A O 1
ATOM 802 N N . VAL A 1 105 ? 15.417 -9.945 -13.998 1.00 85.19 105 VAL A N 1
ATOM 803 C CA . VAL A 1 105 ? 14.678 -8.660 -14.010 1.00 85.19 105 VAL A CA 1
ATOM 804 C C . VAL A 1 105 ? 15.119 -7.735 -12.874 1.00 85.19 105 VAL A C 1
ATOM 806 O O . VAL A 1 105 ? 15.403 -6.565 -13.093 1.00 85.19 105 VAL A O 1
ATOM 809 N N . LYS A 1 106 ? 15.283 -8.279 -11.663 1.00 82.12 106 LYS A N 1
ATOM 810 C CA . LYS A 1 106 ? 15.686 -7.517 -10.473 1.00 82.12 106 LYS A CA 1
ATOM 811 C C . LYS A 1 106 ? 17.084 -6.890 -10.589 1.00 82.12 106 LYS A C 1
ATOM 813 O O . LYS A 1 106 ? 17.348 -5.867 -9.965 1.00 82.12 106 LYS A O 1
ATOM 818 N N . GLU A 1 107 ? 17.993 -7.502 -11.351 1.00 84.31 107 GLU A N 1
ATOM 819 C CA . GLU A 1 107 ? 19.312 -6.919 -11.641 1.00 84.31 107 GLU A CA 1
ATOM 820 C C . GLU A 1 107 ? 19.170 -5.713 -12.576 1.00 84.31 107 GLU A C 1
ATOM 822 O O . GLU A 1 107 ? 19.800 -4.682 -12.346 1.00 84.31 107 GLU A O 1
ATOM 827 N N . ILE A 1 108 ? 18.304 -5.823 -13.584 1.00 82.94 108 ILE A N 1
ATOM 828 C CA . ILE A 1 108 ? 18.042 -4.773 -14.575 1.00 82.94 108 ILE A CA 1
ATOM 829 C C . ILE A 1 108 ? 17.290 -3.599 -13.945 1.00 82.94 108 ILE A C 1
ATOM 831 O O . ILE A 1 108 ? 17.692 -2.451 -14.113 1.00 82.94 108 ILE A O 1
ATOM 835 N N . GLU A 1 109 ? 16.261 -3.861 -13.139 1.00 78.75 109 GLU A N 1
ATOM 836 C CA . GLU A 1 109 ? 15.515 -2.823 -12.414 1.00 78.75 109 GLU A CA 1
ATOM 837 C C . GLU A 1 109 ? 16.430 -1.951 -11.543 1.00 78.75 109 GLU A C 1
ATOM 839 O O . GLU A 1 109 ? 16.227 -0.742 -11.441 1.00 78.75 109 GLU A O 1
ATOM 844 N N . ASN A 1 110 ? 17.474 -2.532 -10.943 1.00 71.00 110 ASN A N 1
ATOM 845 C CA . ASN A 1 110 ? 18.440 -1.783 -10.136 1.00 71.00 110 ASN A CA 1
ATOM 846 C C . ASN A 1 110 ? 19.340 -0.851 -10.964 1.00 71.00 110 ASN A C 1
ATOM 848 O O . ASN A 1 110 ? 19.919 0.069 -10.393 1.00 71.00 110 ASN A O 1
ATOM 852 N N . GLN A 1 111 ? 19.467 -1.080 -12.273 1.00 69.69 111 GLN A N 1
ATOM 853 C CA . GLN A 1 111 ? 20.242 -0.242 -13.195 1.00 69.69 111 GLN A CA 1
ATOM 854 C C . GLN A 1 111 ? 19.388 0.861 -13.836 1.00 69.69 111 GLN A C 1
ATOM 856 O O . GLN A 1 111 ? 19.922 1.899 -14.213 1.00 69.69 111 GLN A O 1
ATOM 861 N N . VAL A 1 112 ? 18.071 0.645 -13.942 1.00 62.72 112 VAL A N 1
ATOM 862 C CA . VAL A 1 112 ? 17.104 1.586 -14.542 1.00 62.72 112 VAL A CA 1
ATOM 863 C C . VAL A 1 112 ? 16.487 2.533 -13.498 1.00 62.72 112 VAL A C 1
ATOM 865 O O . VAL A 1 112 ? 15.856 3.529 -13.847 1.00 62.72 112 VAL A O 1
ATOM 868 N N . ARG A 1 113 ? 16.687 2.268 -12.201 1.00 52.19 113 ARG A N 1
ATOM 869 C CA . ARG A 1 113 ? 16.269 3.167 -11.116 1.00 52.19 113 ARG A CA 1
ATOM 870 C C . ARG A 1 113 ? 17.042 4.491 -11.161 1.00 52.19 113 ARG A C 1
ATOM 872 O O . ARG A 1 113 ? 18.230 4.518 -10.846 1.00 52.19 113 ARG A O 1
ATOM 879 N N . LEU A 1 114 ? 16.331 5.567 -11.507 1.00 44.25 114 LEU A N 1
ATOM 880 C CA . LEU A 1 114 ? 16.676 6.944 -11.132 1.00 44.25 114 LEU A CA 1
ATOM 881 C C . LEU A 1 114 ? 16.766 7.083 -9.603 1.00 44.25 114 LEU A C 1
ATOM 883 O O . LEU A 1 114 ? 15.939 6.451 -8.900 1.00 44.25 114 LEU A O 1
#

Solvent-accessible surface area (backbone atoms only — not comparable to full-atom values): 6939 Å² total; per-residue (Å²): 135,75,87,75,60,80,56,54,51,53,53,51,46,54,51,51,49,39,34,69,72,49,39,69,48,67,42,84,88,80,66,49,71,42,73,52,51,80,69,77,76,65,46,81,40,56,69,88,56,91,39,65,69,59,48,38,73,76,44,76,79,61,49,76,44,77,41,75,92,67,56,70,71,56,50,38,36,64,60,23,54,51,97,78,65,16,65,30,66,59,67,62,50,24,48,53,50,17,73,75,67,74,46,59,41,73,64,45,46,67,72,69,59,126

Sequence (114 aa):
MLEGATGMPKALINFLESIYRQDNVKCLVSGKTFQPWPKPNLIISDIFLDIIKGIRSIDPTITILGWNTTNNSFSLRMFGHEDLGGVGDIAAKALSDSERTGKPVKEIENQVRL

Secondary structure (DSSP, 8-state):
--TTSSHHHHHHHHHHHHHHHT--EE-TTT-PEEPPPPPPSEEEEETT---HHHHHHH-SS-EEEEE--S-HHHHHHHHS-GGGT----HHHHHHHHHHHH---HHHHHHHH--

Organism: Sphaerobolus stellatus (strain SS14) (NCBI:txid990650)

Foldseek 3Di:
DPPVQPVPLVVVLVVLLCLLVQHWDADPVVRDIDGRDHNDQEAEDAPPDPNPVSVCVSPVPHHYHYDDPDDVVVVCQDDNDVVVNHPHDLQVVLVVVCVVPVDDSVVSSVVSDD

pLDDT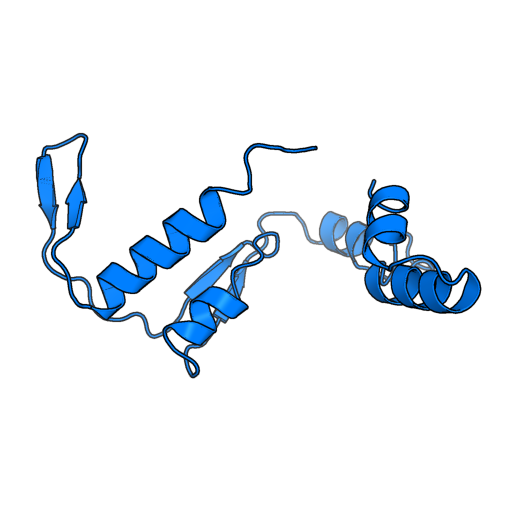: mean 85.2, std 14.45, range [30.88, 97.25]

Mean predicted aligned error: 8.11 Å

Nearest PDB structures (foldseek):
  3tri-assembly1_B  TM=2.651E-01  e=7.191E+00  Coxiella burnetii

Radius of gyration: 18.83 Å; Cα contacts (8 Å, |Δi|>4): 107; chains: 1; bounding box: 34×30×54 Å